Protein AF-A0A2E6QNT0-F1 (afdb_monomer)

Sequence (70 aa):
MEPLETITVDKLSVACDGGGGALGHPRVFLNLERHGAVDFPYCGRRFVLAEDADVGKGIPAPEHDLPPAV

Solvent-accessible surface area (backbone atoms only 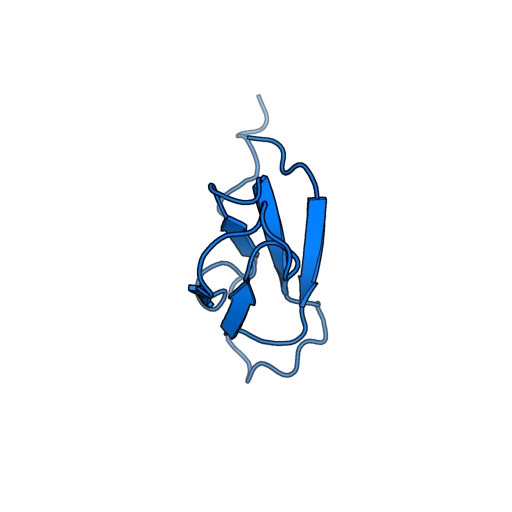— not comparable to full-atom values): 4455 Å² total; per-residue (Å²): 130,87,60,82,42,79,44,77,34,58,55,50,68,41,79,46,32,59,78,84,51,98,84,31,48,77,79,41,77,46,73,24,59,80,30,34,42,46,76,38,88,89,70,37,32,26,41,32,53,42,94,82,33,84,55,85,88,72,62,51,74,62,84,85,77,74,74,80,89,123

Mean predicted aligned error: 8.74 Å

Secondary structure (DSSP, 8-state):
---SEEEEESSSEEEE-SSSSTTS---EEEE-TTTSEEEETTTTEEEEE-TT----S------S-PPP--

Foldseek 3Di:
DQQPEEAEDLDQWDWFQLPPDPLTHHTDIHGCQAAQWDQDPSNSYIYHYDPPRPYPPDRDHRPDDDDPPD

Radius of gyration: 13.0 Å; Cα contacts (8 Å, |Δi|>4): 113; chains: 1; bounding box: 25×35×34 Å

Nearest PDB structures (foldseek):
  8ba0-assembly1_R  TM=7.837E-01  e=4.365E-04  Drosophila melanogaster
  8esz-assembly1_S6  TM=8.316E-01  e=1.042E-03  Drosophila melanogaster
  7zmb-assembly1_M  TM=7.897E-01  e=5.937E-03  Thermochaetoides thermophila DSM 1495
  7jrp-assembly1_e  TM=6.427E-01  e=5.780E-02  Vigna radiata var. radiata
  7vvr-assembly2_S  TM=5.238E-01  e=6.877E-01  Bos taurus

Structure (mmCIF, N/CA/C/O backbone):
data_AF-A0A2E6QNT0-F1
#
_entry.id   AF-A0A2E6QNT0-F1
#
loop_
_atom_site.group_PDB
_atom_site.id
_atom_site.type_symbol
_atom_site.label_atom_id
_atom_site.label_alt_id
_atom_site.label_comp_id
_atom_site.label_asym_id
_atom_site.label_entity_id
_atom_site.label_seq_id
_atom_site.pdbx_PDB_ins_code
_atom_site.Cartn_x
_atom_site.Cartn_y
_atom_site.Cartn_z
_atom_site.occupancy
_atom_site.B_iso_or_equiv
_atom_site.auth_seq_id
_atom_site.auth_comp_id
_atom_site.auth_asym_id
_atom_site.auth_atom_id
_atom_site.pdbx_PDB_model_num
ATOM 1 N N . MET A 1 1 ? 6.416 14.999 0.364 1.00 53.56 1 MET A N 1
ATOM 2 C CA . MET A 1 1 ? 6.596 14.671 -1.067 1.00 53.56 1 MET A CA 1
ATOM 3 C C . MET A 1 1 ? 5.265 14.109 -1.511 1.00 53.56 1 MET A C 1
ATOM 5 O O . MET A 1 1 ? 4.848 13.128 -0.917 1.00 53.56 1 MET A O 1
ATOM 9 N N . GLU A 1 2 ? 4.543 14.776 -2.409 1.00 59.72 2 GLU A N 1
ATOM 10 C CA . GLU A 1 2 ? 3.227 14.281 -2.834 1.00 59.72 2 GLU A CA 1
ATOM 11 C C . GLU A 1 2 ? 3.402 12.967 -3.614 1.00 59.72 2 GLU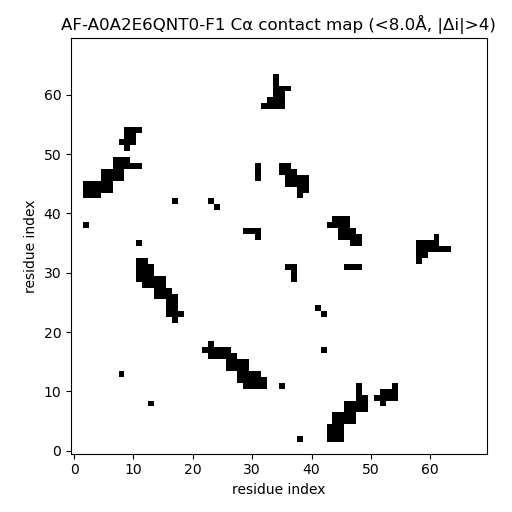 A C 1
ATOM 13 O O . GLU A 1 2 ? 4.236 12.919 -4.526 1.00 59.72 2 GLU A O 1
ATOM 18 N N . PRO A 1 3 ? 2.697 11.884 -3.240 1.00 65.81 3 PRO A N 1
ATOM 19 C CA . PRO A 1 3 ? 2.796 10.617 -3.951 1.00 65.81 3 PRO A CA 1
ATOM 20 C C . PRO A 1 3 ? 2.149 10.747 -5.331 1.00 65.81 3 PRO A C 1
ATOM 22 O O . PRO A 1 3 ? 1.068 11.318 -5.465 1.00 65.81 3 PRO A O 1
ATOM 25 N N . LEU A 1 4 ? 2.793 10.193 -6.363 1.00 72.25 4 LEU A N 1
ATOM 26 C CA . LEU A 1 4 ? 2.236 10.185 -7.721 1.00 72.25 4 LEU A CA 1
ATOM 27 C C . LEU A 1 4 ? 0.935 9.380 -7.797 1.00 72.25 4 LEU A C 1
ATOM 29 O O . LEU A 1 4 ? 0.070 9.676 -8.615 1.00 72.25 4 LEU A O 1
ATOM 33 N N . GLU A 1 5 ? 0.817 8.342 -6.971 1.00 83.94 5 GLU A N 1
ATOM 34 C CA . GLU A 1 5 ? -0.316 7.425 -6.978 1.00 83.94 5 GLU A CA 1
ATOM 35 C C . GLU A 1 5 ? -0.495 6.805 -5.587 1.00 83.94 5 GLU A C 1
ATOM 37 O O . GLU A 1 5 ? 0.467 6.319 -4.987 1.00 83.94 5 GLU A O 1
ATOM 42 N N . THR A 1 6 ? -1.728 6.811 -5.079 1.00 88.25 6 THR A N 1
ATOM 43 C CA . THR A 1 6 ? -2.092 6.183 -3.802 1.00 88.25 6 THR A CA 1
ATOM 44 C C . THR A 1 6 ? -2.849 4.887 -4.065 1.00 88.25 6 THR A C 1
ATOM 46 O O . THR A 1 6 ? -3.845 4.879 -4.785 1.00 88.25 6 THR A O 1
ATOM 49 N N . ILE A 1 7 ? -2.389 3.794 -3.464 1.00 88.44 7 ILE A N 1
ATOM 50 C CA . ILE A 1 7 ? -2.933 2.446 -3.611 1.00 88.44 7 ILE A CA 1
ATOM 51 C C . ILE A 1 7 ? -3.458 1.981 -2.258 1.00 88.44 7 ILE A C 1
ATOM 53 O O . ILE A 1 7 ? -2.697 1.843 -1.298 1.00 88.44 7 ILE A O 1
ATOM 57 N N . THR A 1 8 ? -4.754 1.697 -2.192 1.00 90.38 8 THR A N 1
ATOM 58 C CA . THR A 1 8 ? -5.371 1.115 -1.001 1.00 90.38 8 THR A CA 1
ATOM 59 C C . THR A 1 8 ? -5.170 -0.401 -0.983 1.00 90.38 8 THR A C 1
ATOM 61 O O . THR A 1 8 ? -5.366 -1.066 -1.999 1.00 90.38 8 THR A O 1
ATOM 64 N N . VAL A 1 9 ? -4.775 -0.953 0.163 1.00 90.12 9 VAL A N 1
ATOM 65 C CA . VAL A 1 9 ? -4.469 -2.377 0.352 1.00 90.12 9 VAL A CA 1
ATOM 66 C C . VAL A 1 9 ? -5.203 -2.953 1.558 1.00 90.12 9 VAL A C 1
ATOM 68 O O . VAL A 1 9 ? -5.449 -2.260 2.538 1.00 90.12 9 VAL A O 1
ATOM 71 N N . ASP A 1 10 ? -5.515 -4.243 1.518 1.00 88.81 10 ASP A N 1
ATOM 72 C CA . ASP A 1 10 ? -6.196 -4.963 2.602 1.00 88.81 10 ASP A CA 1
ATOM 73 C C . ASP A 1 10 ? -5.235 -5.650 3.593 1.00 88.81 10 ASP A C 1
ATOM 75 O O . ASP A 1 10 ? -5.680 -6.246 4.570 1.00 88.81 10 ASP A O 1
ATOM 79 N N . LYS A 1 11 ? -3.914 -5.580 3.367 1.00 87.56 11 LYS A N 1
ATOM 80 C CA . LYS A 1 11 ? -2.899 -6.331 4.134 1.00 87.56 11 LYS A CA 1
ATOM 81 C C . LYS A 1 11 ? -1.793 -5.439 4.681 1.00 87.56 11 LYS A C 1
ATOM 83 O O . LYS A 1 11 ? -1.354 -4.505 4.017 1.00 87.56 11 LYS A O 1
ATOM 88 N N . LEU A 1 12 ? -1.256 -5.815 5.848 1.00 87.62 12 LEU A N 1
ATOM 89 C CA . LEU A 1 12 ? -0.085 -5.164 6.462 1.00 87.62 12 LEU A CA 1
ATOM 90 C C . LEU A 1 12 ? 1.197 -5.322 5.645 1.00 87.62 12 LEU A C 1
ATOM 92 O O . LEU A 1 12 ? 2.101 -4.502 5.756 1.00 87.62 12 LEU A O 1
ATOM 96 N N . SER A 1 13 ? 1.308 -6.408 4.882 1.00 88.75 13 SER A N 1
ATOM 97 C CA . SER A 1 13 ? 2.472 -6.702 4.051 1.00 88.75 13 SER A CA 1
ATOM 98 C C . SER A 1 13 ? 2.078 -6.677 2.584 1.00 88.75 13 SER A C 1
ATOM 100 O O . SER A 1 13 ? 1.279 -7.502 2.138 1.00 88.75 13 SER A O 1
ATOM 102 N N . VAL A 1 14 ? 2.662 -5.745 1.836 1.00 89.94 14 VAL A N 1
ATOM 103 C CA . VAL A 1 14 ? 2.377 -5.531 0.413 1.00 89.94 14 VAL A CA 1
ATOM 104 C C . VAL A 1 14 ? 3.623 -5.811 -0.405 1.00 89.94 14 VAL A C 1
ATOM 106 O O . VAL A 1 14 ? 4.695 -5.295 -0.103 1.00 89.94 14 VAL A O 1
ATOM 109 N N . ALA A 1 15 ? 3.483 -6.604 -1.463 1.00 89.50 15 ALA A N 1
ATOM 110 C CA . ALA A 1 15 ? 4.532 -6.753 -2.459 1.00 89.50 15 ALA A CA 1
ATOM 111 C C . ALA A 1 15 ? 4.395 -5.651 -3.516 1.00 89.50 15 ALA A C 1
ATOM 113 O O . ALA A 1 15 ? 3.341 -5.519 -4.133 1.00 89.50 15 ALA A O 1
ATOM 114 N N . CYS A 1 16 ? 5.464 -4.894 -3.748 1.00 88.75 16 CYS A N 1
ATOM 115 C CA . CYS A 1 16 ? 5.563 -3.976 -4.876 1.00 88.75 16 CYS A CA 1
ATOM 116 C C . CYS A 1 16 ? 6.690 -4.444 -5.802 1.00 88.75 16 CYS A C 1
ATOM 118 O O . CYS A 1 16 ? 7.799 -4.716 -5.346 1.00 88.75 16 CYS A O 1
ATOM 120 N N . ASP A 1 17 ? 6.418 -4.529 -7.099 1.00 88.00 17 ASP A N 1
ATOM 121 C CA . ASP A 1 17 ? 7.392 -4.838 -8.159 1.00 88.00 17 ASP A CA 1
ATOM 122 C C . ASP A 1 17 ? 7.425 -3.753 -9.254 1.00 88.00 17 ASP A C 1
ATOM 124 O O . ASP A 1 17 ? 7.982 -3.934 -10.334 1.00 88.00 17 ASP A O 1
ATOM 128 N N . GLY A 1 18 ? 6.819 -2.593 -8.987 1.00 83.38 18 GLY A N 1
ATOM 129 C CA . GLY A 1 18 ? 6.789 -1.478 -9.931 1.00 83.38 18 GLY A CA 1
ATOM 130 C C . GLY A 1 18 ? 5.921 -1.702 -11.172 1.00 83.38 18 GLY A C 1
ATOM 131 O O . GLY A 1 18 ? 6.049 -0.950 -12.131 1.00 83.38 18 GLY A O 1
ATOM 132 N N . GLY A 1 19 ? 5.008 -2.683 -11.165 1.00 80.00 19 GLY A N 1
ATOM 133 C CA . GLY A 1 19 ? 4.065 -2.926 -12.266 1.00 80.00 19 GLY A CA 1
ATOM 134 C C . GLY A 1 19 ? 4.507 -4.007 -13.257 1.00 80.00 19 GLY A C 1
ATOM 135 O O . GLY A 1 19 ? 4.044 -4.007 -14.394 1.00 80.00 19 GLY A O 1
ATOM 136 N N . GLY A 1 20 ? 5.403 -4.911 -12.850 1.00 74.12 20 GLY A N 1
ATOM 137 C CA . GLY A 1 20 ? 5.737 -6.142 -13.578 1.00 74.12 20 GLY A CA 1
ATOM 138 C C . GLY A 1 20 ? 6.457 -5.994 -14.928 1.00 74.12 20 GLY A C 1
ATOM 139 O O . GLY A 1 20 ? 6.682 -7.001 -15.597 1.00 74.12 20 GLY A O 1
ATOM 140 N N . GLY A 1 21 ? 6.813 -4.777 -15.350 1.00 75.38 21 GLY A N 1
ATOM 141 C CA . GLY A 1 21 ? 7.474 -4.495 -16.630 1.00 75.38 21 GLY A CA 1
ATOM 142 C C . GLY A 1 21 ? 8.967 -4.167 -16.510 1.00 75.38 21 GLY A C 1
ATOM 143 O O . GLY A 1 21 ? 9.518 -4.068 -15.418 1.00 75.38 21 GLY A O 1
ATOM 144 N N . ALA A 1 22 ? 9.624 -3.921 -17.650 1.00 78.12 22 ALA A N 1
ATOM 145 C CA . ALA A 1 22 ? 11.057 -3.591 -17.718 1.00 78.12 22 ALA A CA 1
ATOM 146 C C . ALA A 1 22 ? 11.454 -2.287 -16.992 1.00 78.12 22 ALA A C 1
ATOM 148 O O . ALA A 1 22 ? 12.627 -2.090 -16.693 1.00 78.12 22 ALA A O 1
ATOM 149 N N . LEU A 1 23 ? 10.484 -1.406 -16.723 1.00 78.56 23 LEU A N 1
ATOM 150 C CA . LEU A 1 23 ? 10.663 -0.150 -15.984 1.00 78.56 23 LEU A CA 1
ATOM 151 C C . LEU A 1 23 ? 10.292 -0.268 -14.495 1.00 78.56 23 LEU A C 1
ATOM 153 O O . LEU A 1 23 ? 10.328 0.728 -13.778 1.00 78.56 23 LEU A O 1
ATOM 157 N N . GLY A 1 24 ? 9.896 -1.459 -14.041 1.00 79.75 24 GLY A N 1
ATOM 158 C CA . GLY A 1 24 ? 9.625 -1.724 -12.633 1.00 79.75 24 GLY A CA 1
ATOM 159 C C . GLY A 1 24 ? 10.905 -1.843 -11.804 1.00 79.75 24 GLY A C 1
ATOM 160 O O . GLY A 1 24 ? 12.012 -1.543 -12.253 1.00 79.75 24 GLY A O 1
ATOM 161 N N . HIS A 1 25 ? 10.757 -2.336 -10.578 1.00 85.31 25 HIS A N 1
ATOM 162 C CA . HIS A 1 25 ? 11.876 -2.619 -9.682 1.00 85.31 25 HIS A CA 1
ATOM 163 C C . HIS A 1 25 ? 11.772 -4.049 -9.141 1.00 85.31 25 HIS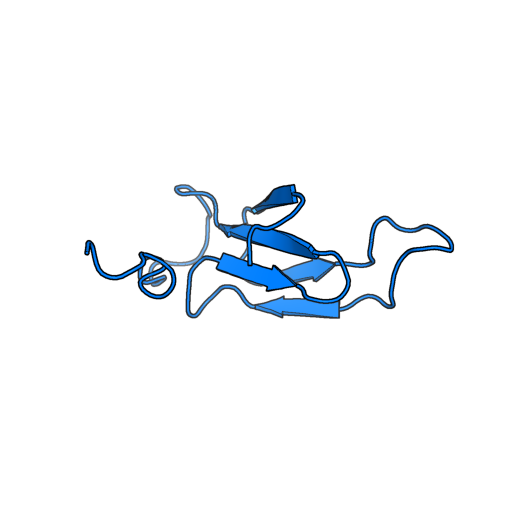 A C 1
ATOM 165 O O . HIS A 1 25 ? 10.704 -4.663 -9.209 1.00 85.31 25 HIS A O 1
ATOM 171 N N . PRO A 1 26 ? 12.856 -4.610 -8.575 1.00 88.25 26 PRO A N 1
ATOM 172 C CA . PRO A 1 26 ? 12.793 -5.912 -7.927 1.00 88.25 26 PRO A CA 1
ATOM 173 C C . PRO A 1 26 ? 11.667 -5.964 -6.896 1.00 88.25 26 PRO A C 1
ATOM 175 O O . PRO A 1 26 ? 11.403 -4.970 -6.217 1.00 88.25 26 PRO A O 1
ATOM 178 N N . ARG A 1 27 ? 11.019 -7.124 -6.764 1.00 88.81 27 ARG A N 1
ATOM 179 C CA . ARG A 1 27 ? 9.948 -7.311 -5.784 1.00 88.81 27 ARG A CA 1
ATOM 180 C C . ARG A 1 27 ? 10.457 -6.975 -4.384 1.00 88.81 27 ARG A C 1
ATOM 182 O O . ARG A 1 27 ? 11.353 -7.644 -3.873 1.00 88.81 27 ARG A O 1
ATOM 189 N N . VAL A 1 28 ? 9.832 -5.987 -3.762 1.00 89.19 28 VAL A N 1
ATOM 190 C CA . VAL A 1 28 ? 10.050 -5.617 -2.365 1.00 89.19 28 VAL A CA 1
ATOM 191 C C . VAL A 1 28 ? 8.775 -5.829 -1.567 1.00 89.19 28 VAL A C 1
ATOM 193 O O . VAL A 1 28 ? 7.673 -5.706 -2.100 1.00 89.19 28 VAL A O 1
ATOM 196 N N . PHE A 1 29 ? 8.928 -6.143 -0.286 1.00 89.31 29 PHE A N 1
ATOM 197 C CA . PHE A 1 29 ? 7.813 -6.267 0.643 1.00 89.31 29 PHE A CA 1
ATOM 198 C C . PHE A 1 29 ? 7.820 -5.068 1.582 1.00 89.31 29 PHE A C 1
ATOM 200 O O . PHE A 1 29 ? 8.814 -4.804 2.256 1.00 89.31 29 PHE A O 1
ATOM 207 N N . LEU A 1 30 ? 6.716 -4.333 1.586 1.00 88.44 30 LEU A N 1
ATOM 208 C CA . LEU A 1 30 ? 6.501 -3.152 2.402 1.00 88.44 30 LEU A CA 1
ATOM 209 C C . LEU A 1 30 ? 5.626 -3.518 3.585 1.00 88.44 30 LEU A C 1
ATOM 211 O O . LEU A 1 30 ? 4.650 -4.252 3.433 1.00 88.44 30 LEU A O 1
ATOM 215 N N . ASN A 1 31 ? 5.986 -2.989 4.746 1.00 88.19 31 ASN A N 1
ATOM 216 C CA . ASN A 1 31 ? 5.269 -3.213 5.982 1.00 88.19 31 ASN A CA 1
ATOM 217 C C . ASN A 1 31 ? 4.537 -1.928 6.393 1.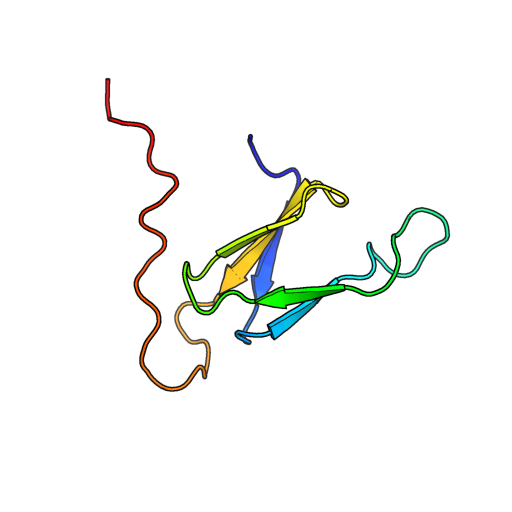00 88.19 31 ASN A C 1
ATOM 219 O O . ASN A 1 31 ? 5.157 -0.876 6.541 1.00 88.19 31 ASN A O 1
ATOM 223 N N . LEU A 1 32 ? 3.220 -2.031 6.554 1.00 85.19 32 LEU A N 1
ATOM 224 C CA . LEU A 1 32 ? 2.325 -0.929 6.889 1.00 85.19 32 LEU A CA 1
ATOM 225 C C . LEU A 1 32 ? 1.859 -0.981 8.357 1.00 85.19 32 LEU A C 1
ATOM 227 O O . LEU A 1 32 ? 1.022 -0.180 8.759 1.00 85.19 32 LEU A O 1
ATOM 231 N N . GLU A 1 33 ? 2.396 -1.890 9.178 1.00 80.81 33 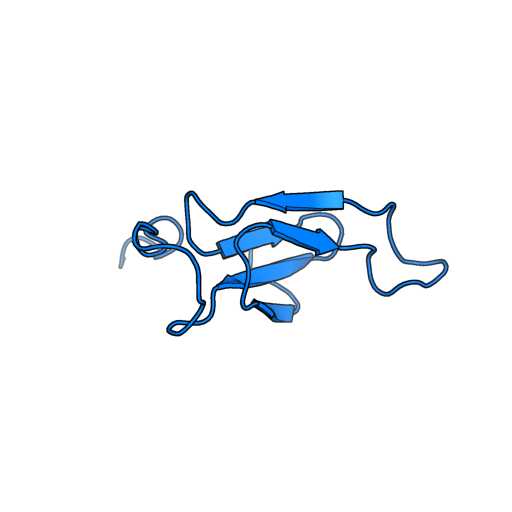GLU A N 1
ATOM 232 C CA . GLU A 1 33 ? 1.928 -2.135 10.552 1.00 80.81 33 GLU A CA 1
ATOM 233 C C . GLU A 1 33 ? 2.098 -0.917 11.470 1.00 80.81 33 GLU A C 1
ATOM 235 O O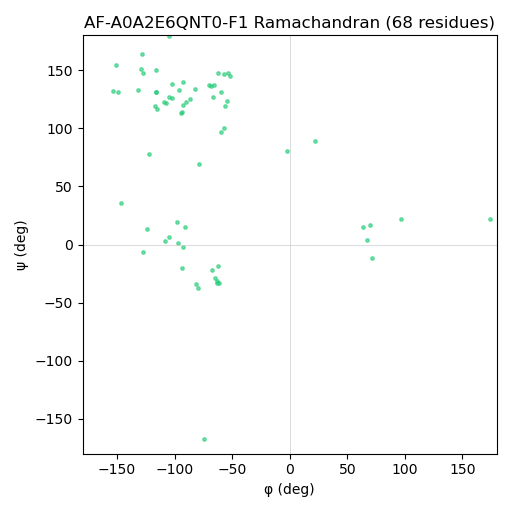 . GLU A 1 33 ? 1.282 -0.681 12.355 1.00 80.81 33 GLU A O 1
ATOM 240 N N . ARG A 1 34 ? 3.147 -0.120 11.235 1.00 74.00 34 ARG A N 1
ATOM 241 C CA . ARG A 1 34 ? 3.514 1.008 12.097 1.00 74.00 34 ARG A CA 1
ATOM 242 C C . ARG A 1 34 ? 2.671 2.255 11.854 1.00 74.00 34 ARG A C 1
ATOM 244 O O . ARG A 1 34 ? 2.407 2.992 12.795 1.00 74.00 34 ARG A O 1
ATOM 251 N N . HIS A 1 35 ? 2.327 2.524 10.599 1.00 77.69 35 HIS A N 1
ATOM 252 C CA . HIS A 1 35 ? 1.745 3.806 10.199 1.00 77.69 35 HIS A CA 1
ATOM 253 C C . HIS A 1 35 ? 0.438 3.660 9.429 1.00 77.69 35 HIS A C 1
ATOM 255 O O . HIS A 1 35 ? -0.149 4.665 9.067 1.00 77.69 35 HIS A O 1
ATOM 261 N N . GLY A 1 36 ? -0.007 2.457 9.076 1.00 83.56 36 GLY A N 1
ATOM 262 C CA . GLY A 1 36 ? -1.157 2.309 8.187 1.00 83.56 36 GLY A CA 1
ATOM 263 C C . GLY A 1 36 ? -0.870 2.704 6.731 1.00 83.56 36 GLY A C 1
ATOM 264 O O . GLY A 1 36 ? -1.676 2.419 5.854 1.00 83.56 36 GLY A O 1
ATOM 265 N N . ALA A 1 37 ? 0.267 3.347 6.450 1.00 86.25 37 ALA A N 1
ATOM 266 C CA . ALA A 1 37 ? 0.661 3.801 5.127 1.00 86.25 37 ALA A CA 1
ATOM 267 C C . ALA A 1 37 ? 2.187 3.842 4.964 1.00 86.25 37 ALA A C 1
ATOM 269 O O . ALA A 1 37 ? 2.920 3.996 5.941 1.00 86.25 37 ALA A O 1
ATOM 270 N N . VAL A 1 38 ? 2.665 3.724 3.725 1.00 87.31 38 VAL A N 1
ATOM 271 C CA . VAL A 1 38 ? 4.091 3.804 3.381 1.00 87.31 38 VAL A CA 1
ATOM 272 C C . VAL A 1 38 ? 4.292 4.378 1.980 1.00 87.31 38 VAL A C 1
ATOM 274 O O . VAL A 1 38 ? 3.669 3.930 1.016 1.00 87.31 38 VAL A O 1
ATOM 277 N N . ASP A 1 39 ? 5.183 5.358 1.861 1.00 86.31 39 ASP A N 1
ATOM 278 C CA . ASP A 1 39 ? 5.588 5.954 0.588 1.00 86.31 39 ASP A CA 1
ATOM 279 C C . ASP A 1 39 ? 6.827 5.235 0.052 1.00 86.31 39 ASP A C 1
ATOM 281 O O . ASP A 1 39 ? 7.877 5.205 0.701 1.00 86.31 39 ASP A O 1
ATOM 285 N N . PHE A 1 40 ? 6.724 4.633 -1.136 1.00 85.25 40 PHE A N 1
ATOM 286 C CA . PHE A 1 40 ? 7.839 3.901 -1.723 1.00 85.25 40 PHE A CA 1
ATOM 287 C C . PHE A 1 40 ? 8.648 4.786 -2.683 1.00 85.25 40 PHE A C 1
ATOM 289 O O . PHE A 1 40 ? 8.148 5.125 -3.761 1.00 85.25 40 PHE A O 1
ATOM 296 N N . PRO A 1 41 ? 9.917 5.116 -2.365 1.00 76.69 41 PRO A N 1
ATOM 297 C CA . PRO A 1 41 ? 10.680 6.132 -3.094 1.00 76.69 41 PRO A CA 1
ATOM 298 C C . PRO A 1 41 ? 11.029 5.733 -4.532 1.00 76.69 41 PRO A C 1
ATOM 300 O O . PRO A 1 41 ? 11.274 6.603 -5.359 1.00 76.69 41 PRO A O 1
ATOM 303 N N . TYR A 1 42 ? 11.037 4.437 -4.854 1.00 79.06 42 TYR A N 1
ATOM 304 C CA . TYR A 1 42 ? 11.354 3.971 -6.208 1.00 79.06 42 TYR A CA 1
ATOM 305 C C . TYR A 1 42 ? 10.161 4.053 -7.163 1.00 79.06 42 TYR A C 1
ATOM 307 O O . TYR A 1 42 ? 10.344 4.307 -8.346 1.00 79.06 42 TYR A O 1
ATOM 315 N N . CYS A 1 43 ? 8.944 3.833 -6.657 1.00 79.06 43 CYS A N 1
ATOM 316 C CA . CYS A 1 43 ? 7.722 3.928 -7.460 1.00 79.06 43 CYS A CA 1
ATOM 317 C C . CYS A 1 43 ? 7.057 5.301 -7.393 1.00 79.06 43 CYS A C 1
ATOM 319 O O . CYS A 1 43 ? 6.189 5.585 -8.211 1.00 79.06 43 CYS A O 1
ATOM 321 N N . GLY A 1 44 ? 7.358 6.093 -6.360 1.00 80.38 44 GLY A N 1
ATOM 322 C CA . GLY A 1 44 ? 6.568 7.278 -6.020 1.00 80.38 44 GLY A CA 1
ATOM 323 C C . GLY A 1 44 ? 5.124 6.952 -5.614 1.00 80.38 44 GLY A C 1
ATOM 324 O O . GLY A 1 44 ? 4.282 7.845 -5.599 1.00 80.38 44 GLY A O 1
ATOM 325 N N . ARG A 1 45 ? 4.830 5.679 -5.316 1.00 86.88 45 ARG A N 1
ATOM 326 C CA . ARG A 1 45 ? 3.510 5.192 -4.904 1.00 86.88 45 ARG A CA 1
ATOM 327 C C . ARG A 1 45 ? 3.391 5.200 -3.389 1.00 86.88 45 ARG A C 1
ATOM 329 O O . ARG A 1 45 ? 4.326 4.774 -2.705 1.00 86.88 45 ARG A O 1
ATOM 336 N N . ARG A 1 46 ? 2.226 5.589 -2.881 1.00 89.06 46 ARG A N 1
ATOM 337 C CA . ARG A 1 46 ? 1.856 5.435 -1.474 1.00 89.06 46 ARG A CA 1
ATOM 338 C C . ARG A 1 46 ? 0.924 4.252 -1.318 1.00 89.06 46 ARG A C 1
ATOM 340 O O . ARG A 1 46 ? -0.111 4.202 -1.968 1.00 89.06 46 ARG A O 1
ATOM 347 N N . PHE A 1 47 ? 1.264 3.319 -0.446 1.00 89.38 47 PHE A N 1
ATOM 348 C CA . PHE A 1 47 ? 0.359 2.240 -0.064 1.00 89.38 47 PHE A CA 1
ATOM 349 C C . PHE A 1 47 ? -0.340 2.629 1.230 1.00 89.38 47 PHE A C 1
ATOM 351 O O . PHE A 1 47 ? 0.331 3.087 2.151 1.00 89.38 47 PHE A O 1
ATOM 358 N N . VAL A 1 48 ? -1.659 2.468 1.298 1.00 90.38 48 VAL A N 1
ATOM 359 C CA . VAL A 1 48 ? -2.487 2.832 2.457 1.00 90.38 48 VAL A CA 1
ATOM 360 C C . VAL A 1 48 ? -3.399 1.664 2.795 1.00 90.38 48 VAL A C 1
ATOM 362 O O . VAL A 1 48 ? -4.027 1.094 1.910 1.00 90.38 48 VAL A O 1
ATOM 365 N N . LEU A 1 49 ? -3.486 1.293 4.063 1.00 89.25 49 LEU A N 1
ATOM 366 C CA . LEU A 1 49 ? -4.410 0.264 4.519 1.00 89.25 49 LEU A CA 1
ATOM 367 C C . LEU A 1 49 ? -5.858 0.736 4.403 1.00 89.25 49 LEU A C 1
ATOM 369 O O . LEU A 1 49 ? -6.188 1.866 4.757 1.00 89.25 49 LEU A O 1
ATOM 373 N N . ALA A 1 50 ? -6.717 -0.148 3.904 1.00 86.56 50 ALA A N 1
ATOM 374 C CA . ALA A 1 50 ? -8.156 0.046 3.925 1.00 86.56 50 ALA A CA 1
ATOM 375 C C . ALA A 1 50 ? -8.660 0.123 5.374 1.00 86.56 50 ALA A C 1
ATOM 377 O O . ALA A 1 50 ? -8.143 -0.561 6.256 1.00 86.56 50 ALA A O 1
ATOM 378 N N . GLU A 1 51 ? -9.706 0.914 5.604 1.00 79.25 51 GLU A N 1
ATOM 379 C CA . GLU A 1 51 ? -10.326 1.066 6.929 1.00 79.25 51 GLU A CA 1
ATOM 380 C C . GLU A 1 51 ? -10.899 -0.261 7.460 1.00 79.25 51 GLU A C 1
ATOM 382 O O . GLU A 1 51 ? -10.827 -0.536 8.654 1.00 79.25 51 GLU A O 1
ATOM 387 N N . ASP A 1 52 ? -11.390 -1.109 6.552 1.00 77.62 52 ASP A N 1
ATOM 388 C CA . ASP A 1 52 ? -11.924 -2.454 6.814 1.00 77.62 52 ASP A CA 1
ATOM 389 C C . ASP A 1 52 ? -10.897 -3.572 6.546 1.00 77.62 52 ASP A C 1
ATOM 391 O O . ASP A 1 52 ? -11.254 -4.731 6.334 1.00 77.62 52 ASP A O 1
ATOM 395 N N . ALA A 1 53 ? -9.600 -3.249 6.500 1.00 76.56 53 ALA A N 1
ATOM 396 C CA . ALA A 1 53 ? -8.577 -4.273 6.335 1.00 76.56 53 ALA A CA 1
ATOM 397 C C . ALA A 1 53 ? -8.652 -5.294 7.494 1.00 76.56 53 ALA A C 1
ATOM 399 O O . ALA A 1 53 ? -8.673 -4.9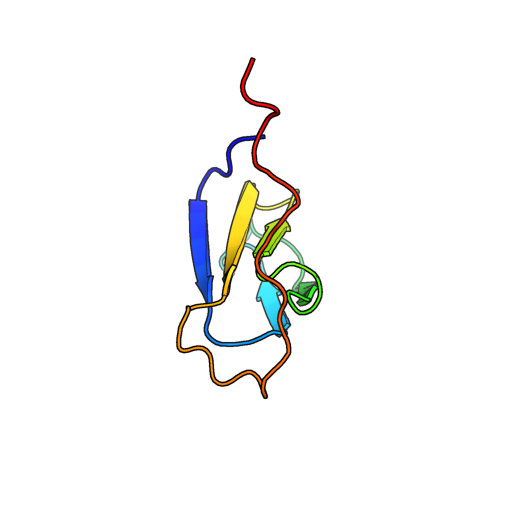24 8.672 1.00 76.56 53 ALA A O 1
ATOM 400 N N . ASP A 1 54 ? -8.656 -6.592 7.165 1.00 71.31 54 ASP A N 1
ATOM 401 C CA . ASP A 1 54 ? -8.655 -7.691 8.145 1.00 71.31 54 ASP A CA 1
ATOM 402 C C . ASP A 1 54 ? -7.239 -7.890 8.701 1.00 71.31 54 ASP A C 1
ATOM 404 O O . ASP A 1 54 ? -6.506 -8.830 8.398 1.00 71.31 54 ASP A O 1
ATOM 408 N N . VAL A 1 55 ? -6.797 -6.908 9.475 1.00 66.44 55 VAL A N 1
ATOM 409 C CA . VAL A 1 55 ? -5.447 -6.822 10.025 1.00 66.44 55 VAL A CA 1
ATOM 410 C C . VAL A 1 55 ? -5.575 -6.752 11.530 1.00 66.44 55 VAL A C 1
ATOM 412 O O . VAL A 1 55 ? -5.532 -5.682 12.125 1.00 66.44 55 VAL A O 1
ATOM 415 N N . GLY A 1 56 ? -5.822 -7.930 12.116 1.00 61.62 56 GLY A N 1
ATOM 416 C CA . GLY A 1 56 ? -5.899 -8.231 13.549 1.00 61.62 56 GLY A CA 1
ATOM 417 C C . GLY A 1 56 ? -5.601 -7.052 14.480 1.00 61.62 56 GLY A C 1
ATOM 418 O O . GLY A 1 56 ? -4.489 -6.918 14.970 1.00 61.62 56 GLY A O 1
ATOM 419 N N . LYS A 1 57 ? -6.611 -6.197 14.676 1.00 50.75 57 LYS A N 1
ATOM 420 C CA . LYS A 1 57 ? -6.753 -5.129 15.676 1.00 50.75 57 LYS A CA 1
ATOM 421 C C . LYS A 1 57 ? -5.443 -4.591 16.280 1.00 50.75 57 LYS A C 1
ATOM 423 O O . LYS A 1 57 ? -5.041 -5.018 17.360 1.00 50.75 57 LYS A O 1
ATOM 428 N N . GLY A 1 58 ? -4.840 -3.579 15.650 1.00 54.06 58 GLY A N 1
ATOM 429 C CA . GLY A 1 58 ? -3.729 -2.863 16.290 1.00 54.06 58 GLY A CA 1
ATOM 430 C C . GLY A 1 58 ? -2.976 -1.814 15.477 1.00 54.06 58 GLY A C 1
ATOM 431 O O . GLY A 1 58 ? -1.834 -1.541 15.827 1.00 54.06 58 GLY A O 1
ATOM 432 N N . ILE A 1 59 ? -3.548 -1.237 14.416 1.00 56.56 59 ILE A N 1
ATOM 433 C CA . ILE A 1 59 ? -2.833 -0.217 13.634 1.00 56.56 59 ILE A CA 1
ATOM 434 C C . ILE A 1 59 ? -3.203 1.168 14.170 1.00 56.56 59 ILE A C 1
ATOM 436 O O . ILE A 1 59 ? -4.370 1.556 14.067 1.00 56.56 59 ILE A O 1
ATOM 440 N N . PRO A 1 60 ? -2.260 1.922 14.759 1.00 54.75 60 PRO A N 1
ATOM 441 C CA . PRO A 1 60 ? -2.480 3.336 15.018 1.00 54.75 60 PRO A CA 1
ATOM 442 C C . PRO A 1 60 ? -2.603 4.071 13.675 1.00 54.75 60 PRO A C 1
ATOM 444 O O . PRO A 1 60 ? -1.864 3.786 12.730 1.00 54.75 60 PRO A O 1
ATOM 447 N N . ALA A 1 61 ? -3.563 4.993 13.579 1.00 51.97 61 ALA A N 1
ATOM 448 C CA . ALA A 1 61 ? -3.748 5.820 12.390 1.00 51.97 61 ALA A CA 1
ATOM 449 C C . ALA A 1 61 ? -2.431 6.539 12.005 1.00 51.97 61 ALA A C 1
ATOM 451 O O . ALA A 1 61 ? -1.650 6.877 12.898 1.00 51.97 61 ALA A O 1
ATOM 452 N N . PRO A 1 62 ? -2.163 6.791 10.706 1.00 56.62 62 PRO A N 1
ATOM 453 C CA . PRO A 1 62 ? -0.960 7.495 10.255 1.00 56.62 62 PRO A CA 1
ATOM 454 C C . PRO A 1 62 ? -0.877 8.906 10.852 1.00 56.62 62 PRO A C 1
ATOM 456 O O . PRO A 1 62 ?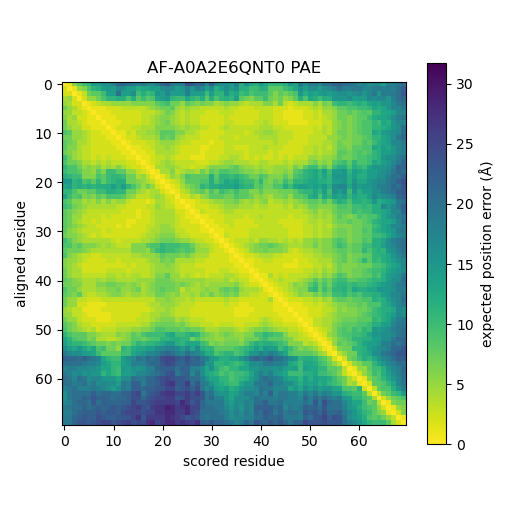 -1.441 9.854 10.319 1.00 56.62 62 PRO A O 1
ATOM 459 N N . GLU A 1 63 ? -0.126 9.067 11.938 1.00 52.28 63 GLU A N 1
ATOM 460 C CA . GLU A 1 63 ? 0.120 10.362 12.590 1.00 52.28 63 GLU A CA 1
ATOM 461 C C . GLU A 1 63 ? 1.372 11.100 12.066 1.00 52.28 63 GLU A C 1
ATOM 463 O O . GLU A 1 63 ? 1.838 12.044 12.695 1.00 52.28 63 GLU A O 1
ATOM 468 N N . HIS A 1 64 ? 1.937 10.716 10.910 1.00 53.44 64 HIS A N 1
ATOM 469 C CA . HIS A 1 64 ? 3.239 11.246 10.457 1.00 53.44 64 HIS A CA 1
ATOM 470 C C . HIS A 1 64 ? 3.214 12.231 9.270 1.00 53.44 64 HIS A C 1
ATOM 472 O O . HIS A 1 64 ? 4.276 12.652 8.827 1.00 53.44 64 HIS A O 1
ATOM 478 N N . ASP A 1 65 ? 2.053 12.627 8.739 1.00 52.19 65 ASP A N 1
ATOM 479 C CA . ASP A 1 65 ? 2.025 13.467 7.523 1.00 52.19 65 ASP A CA 1
ATOM 480 C C . ASP A 1 65 ? 0.847 14.458 7.487 1.00 52.19 65 ASP A C 1
ATOM 482 O O . ASP A 1 65 ? 0.279 14.726 6.432 1.00 52.19 65 ASP A O 1
ATOM 486 N N . LEU A 1 66 ? 0.457 15.017 8.641 1.00 54.03 66 LEU A N 1
ATOM 487 C CA . LEU A 1 66 ? -0.165 16.343 8.635 1.00 54.03 66 LEU A CA 1
ATOM 488 C C . LEU A 1 66 ? 0.965 17.370 8.792 1.00 54.03 66 LEU A C 1
ATOM 490 O O . LEU A 1 66 ? 1.690 17.298 9.790 1.00 54.03 66 LEU A O 1
ATOM 494 N N . PRO A 1 67 ? 1.141 18.333 7.867 1.00 48.88 67 PRO A N 1
ATOM 495 C CA . PRO A 1 67 ? 1.993 19.479 8.159 1.00 48.88 67 PRO A CA 1
ATOM 496 C C . PRO A 1 67 ? 1.459 20.167 9.427 1.00 48.88 67 PRO A C 1
ATOM 498 O O . PRO A 1 67 ? 0.239 20.165 9.638 1.00 48.88 67 PRO A O 1
ATOM 501 N N . PRO A 1 68 ? 2.314 20.765 10.285 1.00 46.84 68 PRO A N 1
ATOM 502 C CA . PRO A 1 68 ? 1.794 21.658 11.308 1.00 46.84 68 PRO A CA 1
ATOM 503 C C . PRO A 1 68 ? 0.955 22.707 10.581 1.00 46.84 68 PRO A C 1
ATOM 505 O O . PRO A 1 68 ? 1.441 23.334 9.640 1.00 46.84 68 PRO A O 1
ATOM 508 N N . ALA A 1 69 ? -0.315 22.829 10.965 1.00 49.97 69 ALA A N 1
ATOM 509 C CA . ALA A 1 69 ? -1.166 23.908 10.501 1.00 49.97 69 ALA A CA 1
ATOM 510 C C . ALA A 1 69 ? -0.477 25.226 10.889 1.00 49.97 69 ALA A C 1
ATOM 512 O O . ALA A 1 69 ? -0.459 25.598 12.063 1.00 49.97 69 ALA A O 1
ATOM 513 N N . VAL A 1 70 ? 0.186 25.839 9.908 1.00 44.56 70 VAL A N 1
ATOM 514 C CA . VAL A 1 70 ? 0.744 27.193 9.945 1.00 44.56 70 VAL A 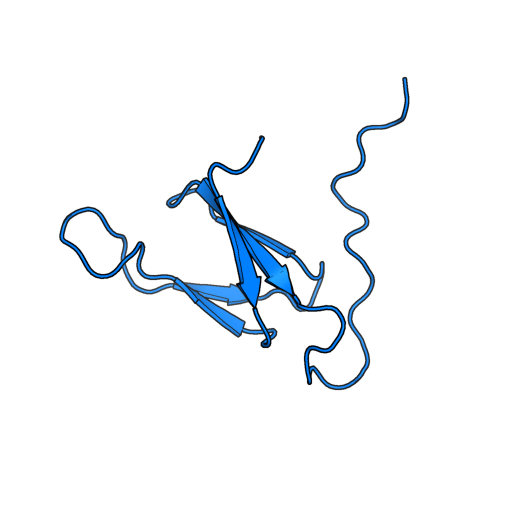CA 1
ATOM 515 C C . VAL A 1 70 ? -0.334 28.173 9.518 1.00 44.56 70 VAL A C 1
ATOM 517 O O . VAL A 1 70 ? -1.038 27.870 8.528 1.00 44.56 70 VAL A O 1
#

pLDDT: mean 76.01, std 14.29, range [44.56, 90.38]